Protein AF-A0A3D4B9F2-F1 (afdb_monomer_lite)

pLDDT: mean 94.43, std 5.25, range [78.81, 98.5]

Sequence (48 aa):
MRITALGTGMPFCRREQRSSGWLVELGNGDVFVFDLGTGSSANLNALG

Secondary structure (DSSP, 8-state):
-EEEEEE-B-SS--SS--BSEEEEE-TTS-EEEEEE-TTHHHHHHTT-

Foldseek 3Di:
DDKDFLFDDDDDDDPVTFHGKMWDADPVGDIDIDDDHPNSVVSVVVVD

Radius of gyration: 10.88 Å; chains: 1; bounding box: 24×15×31 Å

Structure (mmCIF, N/CA/C/O backbone):
data_AF-A0A3D4B9F2-F1
#
_entry.id   AF-A0A3D4B9F2-F1
#
loop_
_atom_site.group_PDB
_atom_site.id
_atom_site.type_symbol
_atom_site.label_atom_id
_atom_site.label_alt_id
_atom_site.label_comp_id
_atom_site.label_asym_id
_atom_site.label_entity_id
_atom_site.label_seq_id
_atom_site.pdbx_PDB_ins_code
_atom_site.Cartn_x
_atom_site.Cartn_y
_atom_site.Cartn_z
_atom_site.occupancy
_atom_site.B_iso_or_equiv
_atom_site.auth_seq_id
_atom_site.auth_comp_id
_atom_site.auth_asym_id
_atom_site.auth_atom_id
_atom_site.pdbx_PDB_model_num
ATOM 1 N N . MET A 1 1 ? -11.082 -4.855 10.760 1.00 96.31 1 MET A N 1
ATOM 2 C CA . MET A 1 1 ? -9.730 -4.651 10.204 1.00 96.31 1 MET A CA 1
ATOM 3 C C . MET A 1 1 ? -9.769 -5.027 8.736 1.00 96.31 1 MET A C 1
ATOM 5 O O . MET A 1 1 ? 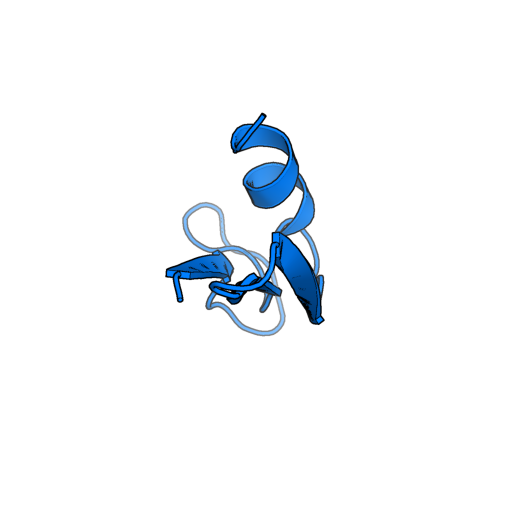-10.320 -6.079 8.428 1.00 96.31 1 MET A O 1
ATOM 9 N N . ARG A 1 2 ? -9.228 -4.181 7.857 1.00 98.12 2 ARG A N 1
ATOM 10 C CA . ARG A 1 2 ? -9.079 -4.435 6.418 1.00 98.12 2 ARG A CA 1
ATOM 11 C C . ARG A 1 2 ? -7.623 -4.190 6.022 1.00 98.12 2 ARG A C 1
ATOM 13 O O . ARG A 1 2 ? -7.013 -3.243 6.504 1.00 98.12 2 ARG A O 1
ATOM 20 N N . ILE A 1 3 ? -7.072 -5.067 5.187 1.00 98.25 3 ILE A N 1
ATOM 21 C CA . ILE A 1 3 ? -5.726 -4.923 4.622 1.00 98.25 3 ILE A CA 1
ATOM 22 C C . ILE A 1 3 ? -5.869 -4.936 3.105 1.00 98.25 3 ILE A C 1
ATOM 24 O O . ILE A 1 3 ? -6.416 -5.891 2.551 1.00 98.25 3 ILE A O 1
ATOM 28 N N . THR A 1 4 ? -5.365 -3.900 2.445 1.00 98.44 4 THR A N 1
ATOM 29 C CA . THR A 1 4 ? -5.378 -3.780 0.986 1.00 98.44 4 THR A CA 1
ATOM 30 C C . THR A 1 4 ? -3.951 -3.848 0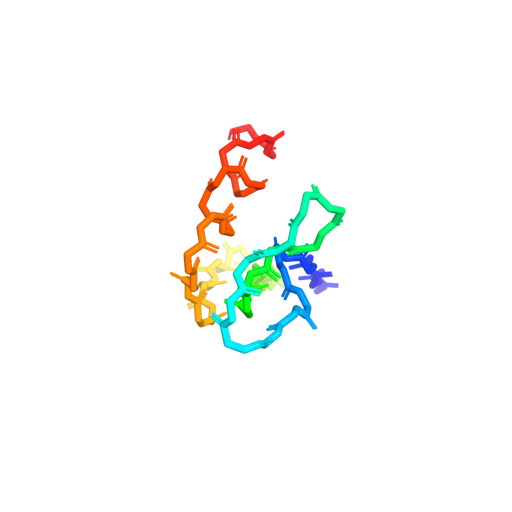.465 1.00 98.44 4 THR A C 1
ATOM 32 O O . THR A 1 4 ? -3.095 -3.052 0.855 1.00 98.44 4 THR A O 1
ATOM 35 N N . ALA A 1 5 ? -3.688 -4.796 -0.434 1.00 97.81 5 ALA A N 1
ATOM 36 C CA . ALA A 1 5 ? -2.418 -4.870 -1.141 1.00 97.81 5 ALA A CA 1
ATOM 37 C C . ALA A 1 5 ? -2.350 -3.754 -2.194 1.00 97.81 5 ALA A C 1
ATOM 39 O O . ALA A 1 5 ? -3.085 -3.779 -3.180 1.00 97.81 5 ALA A O 1
ATOM 40 N N . LEU A 1 6 ? -1.457 -2.785 -1.996 1.00 97.00 6 LEU A N 1
ATOM 41 C CA . LEU A 1 6 ? -1.174 -1.722 -2.966 1.00 97.00 6 LEU A CA 1
ATOM 42 C C . LEU A 1 6 ? -0.119 -2.174 -3.982 1.00 97.00 6 LEU A C 1
ATOM 44 O O . LEU A 1 6 ? -0.081 -1.686 -5.109 1.00 97.00 6 LEU A O 1
ATOM 48 N N . GLY A 1 7 ? 0.721 -3.137 -3.616 1.00 96.62 7 GLY A N 1
ATOM 49 C CA . GLY A 1 7 ? 1.630 -3.817 -4.525 1.00 96.62 7 GLY A CA 1
ATOM 50 C C . GLY A 1 7 ? 2.298 -5.009 -3.850 1.00 96.62 7 GLY A C 1
ATOM 51 O O . GLY A 1 7 ? 2.522 -5.011 -2.644 1.00 96.62 7 GLY A O 1
ATOM 52 N N . THR A 1 8 ? 2.589 -6.044 -4.634 1.00 96.81 8 THR A N 1
ATOM 53 C CA . THR A 1 8 ? 3.085 -7.342 -4.139 1.00 96.81 8 THR A CA 1
ATOM 54 C C . THR A 1 8 ? 4.369 -7.795 -4.845 1.00 96.81 8 THR A C 1
ATOM 56 O O . THR A 1 8 ? 4.780 -8.944 -4.717 1.00 96.81 8 THR A O 1
ATOM 59 N N . GLY A 1 9 ? 4.976 -6.951 -5.688 1.00 94.12 9 GLY A N 1
ATOM 60 C CA . GLY A 1 9 ? 6.149 -7.272 -6.518 1.00 94.12 9 GLY A CA 1
ATOM 61 C C . GLY A 1 9 ? 7.494 -6.849 -5.921 1.00 94.12 9 GLY A C 1
ATOM 62 O O . GLY A 1 9 ? 7.545 -6.147 -4.912 1.00 94.12 9 GLY A O 1
ATOM 63 N N . MET A 1 10 ? 8.592 -7.254 -6.578 1.00 86.31 10 MET A N 1
ATOM 64 C CA . MET 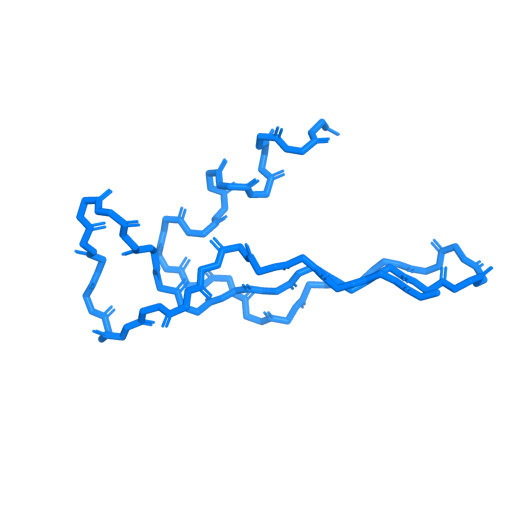A 1 10 ? 9.980 -6.955 -6.182 1.00 86.31 10 MET A CA 1
ATOM 65 C C . MET A 1 10 ? 10.954 -6.875 -7.377 1.00 86.31 10 MET A C 1
ATOM 67 O O . MET A 1 10 ? 10.716 -7.510 -8.408 1.00 86.31 10 MET A O 1
ATOM 71 N N . PRO A 1 11 ? 12.121 -6.216 -7.212 1.00 80.06 11 PRO A N 1
ATOM 72 C CA . PRO A 1 11 ? 12.261 -4.822 -6.771 1.00 80.06 11 PRO A CA 1
ATOM 73 C C . PRO A 1 11 ? 11.811 -3.838 -7.870 1.00 80.06 11 PRO A C 1
ATOM 75 O O . PRO A 1 11 ? 11.464 -2.693 -7.589 1.00 80.06 11 PRO A O 1
ATOM 78 N N . PHE A 1 12 ? 11.779 -4.301 -9.122 1.00 83.88 12 PHE A N 1
ATOM 79 C CA . PHE A 1 12 ? 11.375 -3.519 -10.279 1.00 83.88 12 PHE A CA 1
ATOM 80 C C . PHE A 1 12 ? 9.880 -3.674 -10.531 1.00 83.88 12 PHE A C 1
ATOM 82 O O . PHE A 1 12 ? 9.353 -4.788 -10.592 1.00 83.88 12 PHE A O 1
ATOM 89 N N . CYS A 1 13 ? 9.204 -2.545 -10.723 1.00 81.44 13 CYS A N 1
ATOM 90 C CA . CYS A 1 13 ? 7.808 -2.534 -11.126 1.00 81.44 13 CYS A CA 1
ATOM 91 C C . CYS A 1 13 ? 7.591 -3.288 -12.435 1.00 81.44 13 CYS A C 1
ATOM 93 O O . CYS A 1 13 ? 8.322 -3.107 -13.409 1.00 81.44 13 CYS A O 1
ATOM 95 N N . ARG A 1 14 ? 6.519 -4.075 -12.470 1.00 85.00 14 ARG A N 1
ATOM 96 C CA . ARG A 1 14 ? 6.002 -4.707 -13.680 1.00 85.00 14 ARG A CA 1
ATOM 97 C C . ARG A 1 14 ? 4.666 -4.071 -14.033 1.00 85.00 14 ARG A C 1
ATOM 99 O O . ARG A 1 14 ? 3.985 -3.486 -13.186 1.00 85.00 14 ARG A O 1
ATOM 106 N N . ARG A 1 15 ? 4.268 -4.191 -15.299 1.00 83.94 15 ARG A N 1
ATOM 107 C CA . ARG A 1 15 ? 3.014 -3.601 -15.788 1.00 83.94 15 ARG A CA 1
ATOM 108 C C . ARG A 1 15 ? 1.797 -4.113 -15.012 1.00 83.94 15 ARG A C 1
ATOM 110 O O . ARG A 1 15 ? 0.913 -3.321 -14.700 1.00 83.94 15 ARG A O 1
ATOM 117 N N . GLU A 1 16 ? 1.816 -5.386 -14.635 1.00 89.00 16 GLU A N 1
ATOM 118 C CA . GLU A 1 16 ? 0.739 -6.053 -13.894 1.00 89.00 16 GLU A CA 1
ATOM 119 C C . GLU A 1 16 ? 0.885 -5.958 -12.369 1.00 89.00 16 GLU A C 1
ATOM 121 O O . GLU A 1 16 ? -0.093 -6.131 -11.654 1.00 89.00 16 GLU A O 1
ATOM 126 N N . GLN A 1 17 ? 2.081 -5.655 -11.850 1.00 92.19 17 GLN A N 1
ATOM 127 C CA . GLN A 1 17 ? 2.359 -5.739 -10.414 1.00 92.19 17 GLN A CA 1
ATOM 128 C C . GLN A 1 17 ? 3.343 -4.654 -9.967 1.00 92.19 17 GLN A C 1
ATOM 130 O O . GLN A 1 17 ? 4.469 -4.562 -10.463 1.00 92.19 17 GLN A O 1
ATOM 135 N N . ARG A 1 18 ? 2.902 -3.816 -9.023 1.00 94.19 18 ARG A N 1
ATOM 136 C CA . ARG A 1 18 ? 3.704 -2.742 -8.413 1.00 94.19 18 ARG A CA 1
ATOM 137 C C . ARG A 1 18 ? 4.613 -3.285 -7.310 1.00 94.19 18 ARG A C 1
ATOM 139 O O . ARG A 1 18 ? 4.404 -4.403 -6.836 1.00 94.19 18 ARG A O 1
ATOM 146 N N . SER A 1 19 ? 5.612 -2.499 -6.916 1.00 95.62 19 SER A N 1
ATOM 147 C CA . SER A 1 19 ? 6.483 -2.832 -5.781 1.00 95.62 19 SER A CA 1
ATOM 148 C C . SER A 1 19 ? 5.691 -2.859 -4.463 1.00 95.62 19 SER A C 1
ATOM 150 O O . SER A 1 19 ? 4.592 -2.312 -4.410 1.00 95.62 19 SER A O 1
ATOM 152 N N . SER A 1 20 ? 6.241 -3.505 -3.426 1.00 96.31 20 SER A N 1
ATOM 153 C CA . SER A 1 20 ? 5.608 -3.674 -2.100 1.00 96.31 20 SER A CA 1
ATOM 154 C C . SER A 1 20 ? 4.924 -2.402 -1.583 1.00 96.31 20 SER A C 1
ATOM 156 O O . SER A 1 20 ? 5.513 -1.320 -1.615 1.00 96.31 20 SER A O 1
ATOM 158 N N . GLY A 1 21 ? 3.689 -2.544 -1.105 1.00 96.56 21 GLY A N 1
ATOM 159 C CA . GLY A 1 21 ? 2.945 -1.495 -0.415 1.00 96.56 21 GLY A CA 1
ATOM 160 C C . GLY A 1 21 ? 1.615 -2.018 0.118 1.00 96.56 21 GLY A C 1
ATOM 161 O O . GLY A 1 21 ? 0.949 -2.820 -0.547 1.00 96.56 21 GLY A O 1
ATOM 162 N N . TRP A 1 22 ? 1.217 -1.557 1.302 1.00 98.06 22 TRP A N 1
ATOM 163 C CA . TRP A 1 22 ? 0.063 -2.076 2.038 1.00 98.06 22 TRP A CA 1
ATOM 164 C C . TRP A 1 22 ? -0.686 -0.955 2.756 1.00 98.06 22 TRP A C 1
ATOM 166 O O . TRP A 1 22 ? -0.079 -0.161 3.473 1.00 98.06 22 TRP A O 1
ATOM 176 N N . LEU A 1 23 ? -2.011 -0.929 2.609 1.00 98.25 23 LEU A N 1
ATOM 177 C CA . LEU A 1 23 ? -2.902 -0.083 3.402 1.00 98.25 23 LEU A CA 1
ATOM 178 C C . LEU A 1 23 ? -3.565 -0.940 4.483 1.00 98.25 23 LEU A C 1
ATOM 180 O O . LEU A 1 23 ? -4.176 -1.962 4.168 1.00 98.25 23 LEU A O 1
ATOM 184 N N . VAL A 1 24 ? -3.451 -0.528 5.742 1.00 98.50 24 VAL A N 1
ATOM 185 C CA . VAL A 1 24 ? -4.038 -1.221 6.892 1.00 98.50 24 VAL A CA 1
ATOM 186 C C . VAL A 1 24 ? -5.028 -0.294 7.580 1.00 98.50 24 VAL A C 1
ATOM 188 O O . VAL A 1 24 ? -4.649 0.752 8.099 1.00 98.50 24 VAL A O 1
ATOM 191 N N . GLU A 1 25 ? -6.290 -0.707 7.605 1.00 98.38 25 GLU A N 1
ATOM 192 C CA . GLU A 1 25 ? -7.404 0.036 8.191 1.00 98.38 25 GLU A CA 1
ATOM 193 C C . GLU A 1 25 ? -7.938 -0.727 9.408 1.00 98.38 25 GLU A C 1
ATOM 195 O O . GLU A 1 25 ? -8.423 -1.868 9.316 1.00 98.38 25 GLU A O 1
ATOM 200 N N . LEU A 1 26 ? -7.820 -0.110 10.579 1.00 98.50 26 LEU A N 1
ATOM 201 C CA . LEU A 1 26 ? -8.197 -0.709 11.852 1.00 98.50 26 LEU A CA 1
ATOM 202 C C . LEU A 1 26 ? -9.652 -0.384 12.218 1.00 98.50 26 LEU A C 1
ATOM 204 O O . LEU A 1 26 ? -10.259 0.562 11.729 1.00 98.50 26 LEU A O 1
ATOM 208 N N . GLY A 1 27 ? -10.244 -1.198 13.099 1.00 98.12 27 GLY A N 1
ATOM 209 C CA . GLY A 1 27 ? -11.639 -1.009 13.529 1.00 98.12 27 GLY A CA 1
ATOM 210 C C . GLY A 1 27 ? -11.871 0.237 14.392 1.00 98.12 27 GLY A C 1
ATOM 211 O O . GLY A 1 27 ? -13.017 0.617 14.597 1.00 98.12 27 GLY A O 1
ATOM 212 N N . ASN A 1 28 ? -10.799 0.859 14.890 1.00 98.06 28 ASN A N 1
ATOM 213 C CA . ASN A 1 28 ? -10.829 2.112 15.645 1.00 98.06 28 ASN A CA 1
ATOM 214 C C . ASN A 1 28 ? -10.706 3.362 14.749 1.00 98.06 28 ASN A C 1
ATOM 216 O O . ASN A 1 28 ? -10.681 4.467 15.278 1.00 98.06 28 ASN A O 1
ATOM 220 N N . GLY A 1 29 ? -10.635 3.197 13.422 1.00 97.94 29 GLY A N 1
ATOM 221 C CA . GLY A 1 29 ? -10.521 4.298 12.462 1.00 97.94 29 GLY A CA 1
ATOM 222 C C . GLY A 1 29 ? -9.089 4.685 12.092 1.00 97.94 29 GLY A C 1
ATOM 223 O O . GLY A 1 29 ? -8.916 5.470 11.163 1.00 97.94 29 GLY A O 1
ATOM 224 N N . ASP A 1 30 ? -8.071 4.123 12.749 1.00 98.50 30 ASP A N 1
ATOM 225 C CA . ASP A 1 30 ? -6.683 4.384 12.371 1.00 98.50 30 ASP A CA 1
ATOM 226 C C . ASP A 1 30 ? -6.352 3.753 11.014 1.00 98.50 30 ASP A C 1
ATOM 228 O O . ASP A 1 30 ? -6.768 2.629 10.696 1.00 98.50 30 ASP A O 1
ATOM 232 N N . VAL A 1 31 ? -5.545 4.474 10.236 1.00 98.06 31 VAL A N 1
ATOM 233 C CA . VAL A 1 31 ? -5.099 4.061 8.908 1.00 98.06 31 VAL A CA 1
ATOM 234 C C . VAL A 1 31 ? -3.584 4.178 8.827 1.00 98.06 31 VAL A C 1
ATOM 236 O O . VAL A 1 31 ? -3.015 5.240 9.075 1.00 98.06 31 VAL A O 1
ATOM 239 N N . PHE A 1 32 ? -2.931 3.083 8.453 1.00 98.19 32 PHE A N 1
ATOM 240 C CA . PHE A 1 32 ? -1.481 3.005 8.323 1.00 98.19 32 PHE A CA 1
ATOM 241 C C . PHE A 1 32 ? -1.095 2.556 6.919 1.00 98.19 32 PHE A C 1
ATOM 243 O O . PHE A 1 32 ? -1.735 1.680 6.333 1.00 98.19 32 PHE A O 1
ATOM 250 N N . VAL A 1 33 ? -0.006 3.124 6.406 1.00 97.94 33 VAL A N 1
ATOM 251 C CA . VAL A 1 33 ? 0.653 2.660 5.184 1.00 97.94 33 VAL A CA 1
ATOM 252 C C . VAL A 1 33 ? 1.954 1.971 5.582 1.00 97.94 33 VAL A C 1
ATOM 254 O O . VAL A 1 33 ? 2.802 2.580 6.233 1.00 97.94 33 VAL A O 1
ATOM 257 N N . PHE A 1 34 ? 2.107 0.707 5.192 1.00 97.69 34 PHE A N 1
ATOM 258 C CA . PHE A 1 34 ? 3.339 -0.062 5.362 1.00 97.69 34 PHE A CA 1
ATOM 259 C C . PHE A 1 34 ? 3.949 -0.326 3.993 1.00 97.69 34 PHE A C 1
ATOM 261 O O . PHE A 1 34 ? 3.307 -0.943 3.145 1.00 97.69 34 PHE A O 1
ATOM 268 N N . ASP A 1 35 ? 5.187 0.129 3.804 1.00 96.38 35 ASP A N 1
ATOM 269 C CA . ASP A 1 35 ? 5.828 0.313 2.500 1.00 96.38 35 ASP A CA 1
ATOM 270 C C . ASP A 1 35 ? 5.028 1.199 1.529 1.00 96.38 35 ASP A C 1
ATOM 272 O O . ASP A 1 35 ? 3.799 1.249 1.505 1.00 96.38 35 ASP A O 1
ATOM 276 N N . LEU A 1 36 ? 5.756 1.890 0.658 1.00 95.19 36 LEU A N 1
ATOM 277 C CA . LEU A 1 36 ? 5.177 2.561 -0.500 1.00 95.19 36 LEU A CA 1
ATOM 278 C C . LEU A 1 36 ? 6.183 2.515 -1.647 1.00 95.19 36 LEU A C 1
ATOM 280 O O . LEU A 1 36 ? 6.718 3.529 -2.098 1.00 95.19 36 LEU A O 1
ATOM 284 N N . GLY A 1 37 ? 6.498 1.295 -2.080 1.00 94.25 37 GLY A N 1
ATOM 285 C CA . GLY A 1 37 ? 7.422 1.051 -3.178 1.00 94.25 37 GLY A CA 1
ATOM 286 C C . GLY A 1 37 ? 6.942 1.690 -4.481 1.00 94.25 37 GLY A C 1
ATOM 287 O O . GLY A 1 37 ? 5.775 2.063 -4.627 1.00 94.25 37 GLY A O 1
ATOM 288 N N . THR A 1 38 ? 7.841 1.802 -5.460 1.00 94.62 38 THR A N 1
ATOM 289 C CA . THR A 1 38 ? 7.551 2.431 -6.756 1.00 94.62 38 THR A CA 1
ATOM 290 C C . THR A 1 38 ? 6.201 1.973 -7.323 1.00 94.62 38 THR A C 1
ATOM 292 O O . THR A 1 38 ? 5.865 0.790 -7.301 1.00 94.62 38 THR A O 1
ATOM 295 N N . GLY A 1 39 ? 5.392 2.930 -7.782 1.00 93.75 39 GLY A N 1
ATOM 296 C CA . GLY A 1 39 ? 4.095 2.692 -8.418 1.00 93.75 39 GLY A CA 1
ATOM 297 C C . GLY A 1 39 ? 2.950 2.215 -7.510 1.00 93.75 39 GLY A C 1
ATOM 298 O O . GLY A 1 39 ? 1.808 2.263 -7.961 1.00 93.75 39 GLY A O 1
ATOM 299 N N . SER A 1 40 ? 3.199 1.808 -6.260 1.00 95.31 40 SER A N 1
ATOM 300 C CA . SER A 1 40 ? 2.136 1.420 -5.310 1.00 95.31 40 SER A CA 1
ATOM 301 C C . SER A 1 40 ? 1.250 2.606 -4.899 1.00 95.31 40 SER A C 1
ATOM 303 O O . SER A 1 40 ? 0.052 2.435 -4.679 1.00 95.31 40 SER A O 1
ATOM 305 N N . SER A 1 41 ? 1.789 3.831 -4.909 1.00 95.12 41 SER A N 1
ATOM 306 C CA . SER A 1 41 ? 1.028 5.064 -4.658 1.00 95.12 41 SER A CA 1
ATOM 307 C C . SER A 1 41 ? -0.096 5.307 -5.668 1.00 95.12 41 SER A C 1
ATOM 309 O O . SER A 1 41 ? -1.123 5.872 -5.309 1.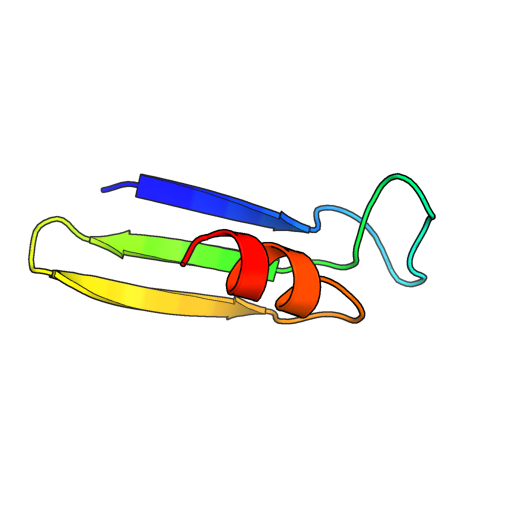00 95.12 41 SER A O 1
ATOM 311 N N . ALA A 1 42 ? 0.043 4.834 -6.911 1.00 95.06 42 ALA A N 1
ATOM 312 C CA . ALA A 1 42 ? -1.035 4.915 -7.895 1.00 95.06 42 ALA A CA 1
ATOM 313 C C . ALA A 1 42 ? -2.238 4.049 -7.491 1.00 95.06 42 ALA A C 1
ATOM 315 O O . ALA A 1 42 ? -3.377 4.457 -7.691 1.00 95.06 42 ALA A O 1
ATOM 316 N N . ASN A 1 43 ? -1.984 2.883 -6.887 1.00 95.94 43 ASN A N 1
ATOM 317 C CA . ASN A 1 43 ? -3.041 2.020 -6.368 1.00 95.94 43 ASN A CA 1
ATOM 318 C C . ASN A 1 43 ? -3.664 2.610 -5.099 1.00 95.94 43 ASN A C 1
ATOM 320 O O . ASN A 1 43 ? -4.871 2.503 -4.936 1.00 95.94 43 ASN A O 1
AT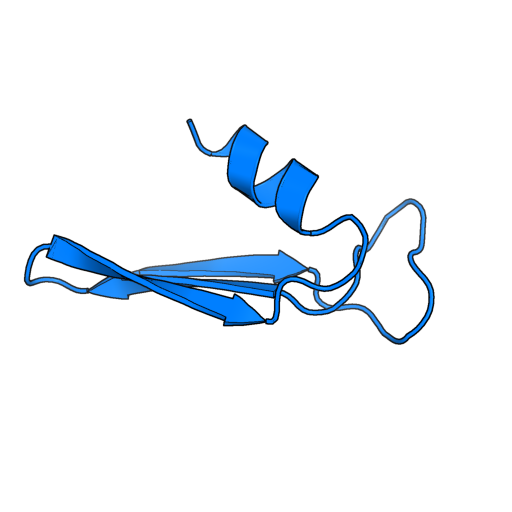OM 324 N N . LEU A 1 44 ? -2.876 3.279 -4.246 1.00 96.88 44 LEU A N 1
ATOM 325 C CA . LEU A 1 44 ? -3.406 4.003 -3.085 1.00 96.88 44 LEU A CA 1
ATOM 326 C C . LEU A 1 44 ? -4.362 5.122 -3.513 1.00 96.88 4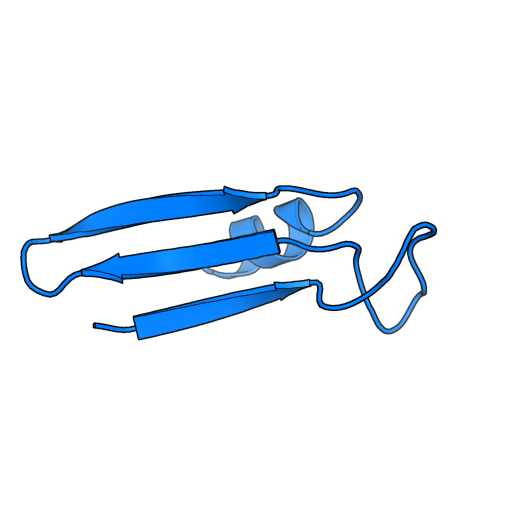4 LEU A C 1
ATOM 328 O O . LEU A 1 44 ? -5.490 5.172 -3.040 1.00 96.88 44 LEU A O 1
ATOM 332 N N . ASN A 1 45 ? -3.946 5.961 -4.465 1.00 96.50 45 ASN A N 1
ATOM 333 C CA . ASN A 1 45 ? -4.775 7.052 -4.988 1.00 96.50 45 ASN A CA 1
ATOM 334 C C . ASN A 1 45 ? -6.046 6.558 -5.699 1.00 96.50 45 ASN A C 1
ATOM 336 O O . ASN A 1 45 ? -7.007 7.307 -5.828 1.00 96.50 45 ASN A O 1
ATOM 340 N N . ALA A 1 46 ? -6.069 5.314 -6.182 1.00 96.38 46 ALA A N 1
ATOM 341 C CA . ALA A 1 46 ? -7.253 4.733 -6.810 1.00 96.38 46 ALA A CA 1
ATOM 342 C C . ALA A 1 46 ? -8.344 4.326 -5.798 1.00 96.38 46 ALA A C 1
ATOM 344 O O . ALA A 1 46 ? -9.446 3.975 -6.216 1.00 96.38 46 ALA A O 1
ATOM 345 N N . LEU A 1 47 ? -8.049 4.350 -4.491 1.00 94.19 47 LEU A N 1
ATOM 346 C CA . LEU A 1 47 ? -8.993 3.975 -3.433 1.00 94.19 47 LEU A CA 1
ATOM 347 C C . LEU A 1 47 ? -9.915 5.124 -2.982 1.00 94.19 47 LEU A C 1
ATOM 349 O O . LEU A 1 47 ? -10.891 4.835 -2.290 1.00 94.19 47 LEU A O 1
ATOM 353 N N . GLY A 1 48 ? -9.659 6.370 -3.407 1.00 78.81 48 GLY A N 1
ATOM 354 C CA . GLY A 1 48 ? -10.477 7.552 -3.090 1.00 78.81 48 GLY A CA 1
ATOM 355 C C . GLY A 1 48 ? -9.724 8.586 -2.275 1.00 78.81 48 GLY A C 1
ATOM 356 O O . GLY A 1 48 ? -9.924 8.601 -1.042 1.00 78.81 48 GLY A O 1
#